Protein AF-A0A2G8HVM7-F1 (afdb_monomer)

Nearest PDB structures (foldseek):
  3mun-assembly1_A  TM=5.085E-01  e=2.304E+00  Aeromonas caviae
  8oz0-assembly1_I  TM=5.554E-01  e=3.354E+00  Homo sapiens
  1bpo-assembly1_B  TM=3.949E-01  e=5.434E+00  Rattus norvegicus
  5ods-assembly1_A  TM=3.979E-01  e=6.382E+00  Mus musculus

Secondary structure (DSSP, 8-state):
---------------------EEEEEEETTEEEEEEEEE-SSSTTS-EEEEEEETTTTEEEEEEETTEEEEEEEEE-SSEEEEEEEEPBTTTTBS--S-EEEEEEE------

Foldseek 3Di:
DDDDDDDDDPPPDDPPPPWPWDWDFDDDVQWTKIWTKTQDDPPSQFKIKIWIAGPLVRDIDIDIDRQFRDKADWDDDQFWTKIKTAGQDPVVRHSPPPDIDIDIDTHNRHND

Solvent-accessible surface area (backbone atoms only — not comparable to full-atom values): 6772 Å² total; per-residue (Å²): 140,80,85,81,80,81,83,81,80,83,80,89,78,75,86,74,75,85,58,67,72,50,74,48,76,54,78,48,97,61,36,56,38,44,36,40,39,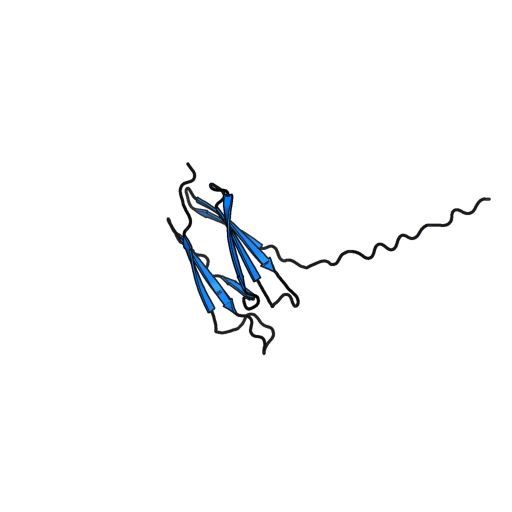40,60,50,78,80,58,86,46,37,8,28,34,39,39,39,32,35,64,74,76,66,49,72,47,78,50,73,42,72,52,23,36,46,77,45,76,77,44,82,58,84,48,35,41,32,32,34,36,30,25,40,26,84,92,77,63,36,73,71,36,92,51,66,46,80,45,77,43,82,40,90,46,79,58,125

Radius of gyration: 20.52 Å; Cα contacts (8 Å, |Δi|>4): 217; chains: 1; bounding box: 33×71×47 Å

Sequence (112 aa):
MRNIFLITLFIFSVNISAGEEMNIDISVTNKN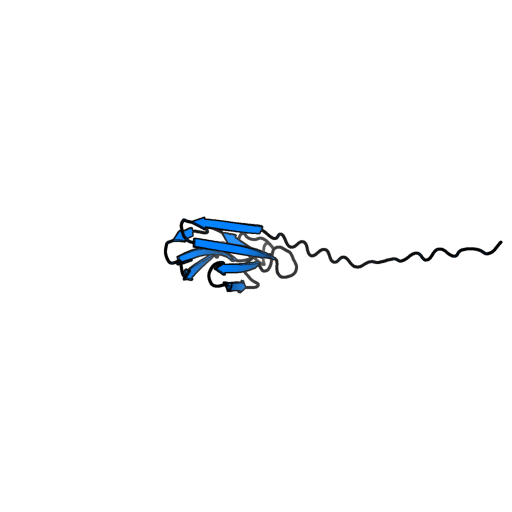LSIIKDYVGEPVSKGRRLTVTQNCSGKKTEIFNEKYCDFSNFKLTDKNLSFTAKYYNPDTGECTSPKTKDFNLKVDGDCK

Structure (mmCIF, N/CA/C/O backbone):
data_AF-A0A2G8HVM7-F1
#
_entry.id   AF-A0A2G8HVM7-F1
#
loop_
_atom_site.group_PDB
_atom_site.id
_atom_site.type_symbol
_atom_site.label_atom_id
_atom_site.label_alt_id
_atom_site.label_comp_id
_atom_site.label_asym_id
_atom_site.label_entity_id
_atom_site.label_seq_id
_atom_site.pdbx_PDB_ins_code
_atom_site.Cartn_x
_atom_site.Cartn_y
_atom_site.Cartn_z
_atom_site.occupancy
_atom_site.B_iso_or_equiv
_atom_site.auth_seq_id
_atom_site.auth_comp_id
_atom_site.auth_asym_id
_atom_site.auth_atom_id
_atom_site.pdbx_PDB_model_num
ATOM 1 N N . MET A 1 1 ? -3.647 60.839 -26.569 1.00 40.44 1 MET A N 1
ATOM 2 C CA . MET A 1 1 ? -3.478 59.400 -26.863 1.00 40.44 1 MET A CA 1
ATOM 3 C C . MET A 1 1 ? -2.305 58.893 -26.040 1.00 40.44 1 MET A C 1
ATOM 5 O O . MET A 1 1 ? -1.185 59.301 -26.307 1.00 40.44 1 MET A O 1
ATOM 9 N N . ARG A 1 2 ? -2.555 58.123 -24.974 1.00 38.91 2 ARG A N 1
ATOM 10 C CA . ARG A 1 2 ? -1.501 57.543 -24.127 1.00 38.91 2 ARG A CA 1
ATOM 11 C C . ARG A 1 2 ? -1.650 56.029 -24.204 1.00 38.91 2 ARG A C 1
ATOM 13 O O . ARG A 1 2 ? -2.648 55.493 -23.736 1.00 38.91 2 ARG A O 1
ATOM 20 N N . ASN A 1 3 ? -0.707 55.396 -24.895 1.00 41.47 3 ASN A N 1
ATOM 21 C CA . ASN A 1 3 ? -0.712 53.971 -25.200 1.00 41.47 3 ASN A CA 1
ATOM 22 C C . ASN A 1 3 ? -0.657 53.151 -23.909 1.00 41.47 3 ASN A C 1
ATOM 24 O O . ASN A 1 3 ? 0.263 53.303 -23.107 1.00 41.47 3 ASN A O 1
ATOM 28 N N . ILE A 1 4 ? -1.653 52.289 -2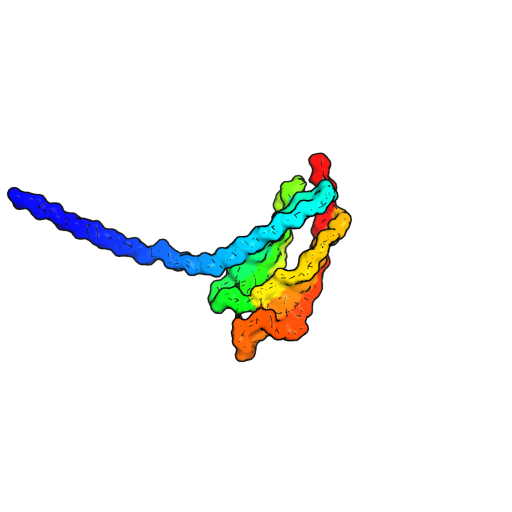3.723 1.00 49.47 4 ILE A N 1
ATOM 29 C CA . ILE A 1 4 ? -1.663 51.259 -22.688 1.00 49.47 4 ILE A CA 1
ATOM 30 C C . ILE A 1 4 ? -0.820 50.105 -23.233 1.00 49.47 4 ILE A C 1
ATOM 32 O O . ILE A 1 4 ? -1.231 49.419 -24.165 1.00 49.47 4 ILE A O 1
ATOM 36 N N . PHE A 1 5 ? 0.385 49.930 -22.691 1.00 48.44 5 PHE A N 1
ATOM 37 C CA . PHE A 1 5 ? 1.199 48.745 -22.940 1.00 48.44 5 PHE A CA 1
ATOM 38 C C . PHE A 1 5 ? 0.591 47.577 -22.155 1.00 48.44 5 PHE A C 1
ATOM 40 O O . PHE A 1 5 ? 0.548 47.598 -20.925 1.00 48.44 5 PHE A O 1
ATOM 47 N N . LEU A 1 6 ? 0.079 46.586 -22.884 1.00 41.94 6 LEU A N 1
ATOM 48 C CA . LEU A 1 6 ? -0.394 45.317 -22.343 1.00 41.94 6 LEU A CA 1
ATOM 49 C C . LEU A 1 6 ? 0.768 44.569 -21.675 1.00 41.94 6 LEU A C 1
ATOM 51 O O . LEU A 1 6 ? 1.729 44.180 -22.335 1.00 41.94 6 LEU A O 1
ATOM 55 N N . ILE A 1 7 ? 0.647 44.327 -20.372 1.00 45.88 7 ILE A N 1
ATOM 56 C CA . ILE A 1 7 ? 1.485 43.383 -19.63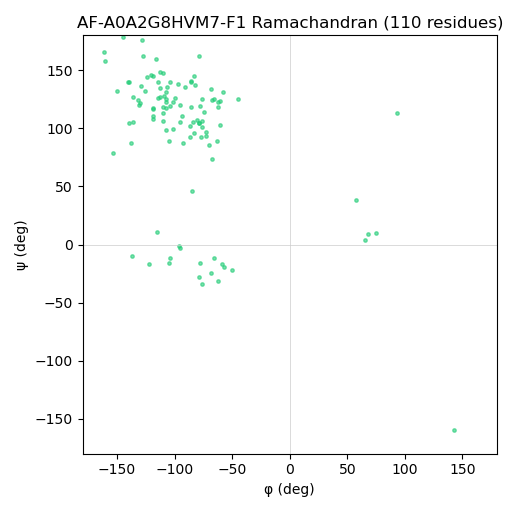3 1.00 45.88 7 ILE A CA 1
ATOM 57 C C . ILE A 1 7 ? 0.991 41.978 -19.987 1.00 45.88 7 ILE A C 1
ATOM 59 O O . ILE A 1 7 ? -0.077 41.561 -19.543 1.00 45.88 7 ILE A O 1
ATOM 63 N N . THR A 1 8 ? 1.746 41.250 -20.807 1.00 51.03 8 THR A N 1
ATOM 64 C CA . THR A 1 8 ? 1.534 39.812 -21.018 1.00 51.03 8 THR A CA 1
ATOM 65 C C . THR A 1 8 ? 2.296 39.059 -19.935 1.00 51.03 8 THR A C 1
ATOM 67 O O . THR A 1 8 ? 3.517 38.934 -19.968 1.00 51.03 8 THR A O 1
ATOM 70 N N . LEU A 1 9 ? 1.556 38.600 -18.932 1.00 39.53 9 LEU A N 1
ATOM 71 C CA . LEU A 1 9 ? 2.061 37.783 -17.840 1.00 39.53 9 LEU A CA 1
ATOM 72 C C . LEU A 1 9 ? 2.101 36.318 -18.315 1.00 39.53 9 LEU A C 1
ATOM 74 O O . LEU A 1 9 ? 1.087 35.626 -18.287 1.00 39.53 9 LEU A O 1
ATOM 78 N N . PHE A 1 10 ? 3.254 35.843 -18.792 1.00 45.06 10 PHE A N 1
ATOM 79 C CA . PHE A 1 10 ? 3.476 34.409 -19.008 1.00 45.06 10 PHE A CA 1
ATOM 80 C C . PHE A 1 10 ? 3.746 33.744 -17.654 1.00 45.06 10 PHE A C 1
ATOM 82 O O . PHE A 1 10 ? 4.880 33.699 -17.182 1.00 45.06 10 PHE A O 1
ATOM 89 N N . ILE A 1 11 ? 2.691 33.237 -17.013 1.00 45.31 11 ILE A N 1
ATOM 90 C CA . ILE A 1 11 ? 2.818 32.324 -15.875 1.00 45.31 11 ILE A CA 1
ATOM 91 C C . ILE A 1 11 ? 2.926 30.904 -16.445 1.00 45.31 11 ILE A C 1
ATOM 93 O O . ILE A 1 11 ? 1.918 30.249 -16.693 1.00 45.31 11 ILE A O 1
ATOM 97 N N . PHE A 1 12 ? 4.149 30.425 -16.677 1.00 44.94 12 PHE A N 1
ATOM 98 C CA . PHE A 1 12 ? 4.412 28.991 -16.826 1.00 44.94 12 PHE A CA 1
ATOM 99 C C . PHE A 1 12 ? 4.798 28.424 -15.464 1.00 44.94 12 PHE A C 1
ATOM 101 O O . PHE A 1 12 ? 5.971 28.340 -15.110 1.00 44.94 12 PHE A O 1
ATOM 108 N N . SER A 1 13 ? 3.794 28.031 -14.691 1.00 45.38 13 SER A N 1
ATOM 109 C CA . SER A 1 13 ? 4.011 27.197 -13.512 1.00 45.38 13 SER A CA 1
ATOM 110 C C . SER A 1 13 ? 2.766 26.380 -13.218 1.00 45.38 13 SER A C 1
ATOM 112 O O . SER A 1 13 ? 1.992 26.671 -12.317 1.00 45.38 13 SER A O 1
ATOM 114 N N . VAL A 1 14 ? 2.611 25.303 -13.980 1.00 42.75 14 VAL A N 1
ATOM 115 C CA . VAL A 1 14 ? 1.907 24.113 -13.511 1.00 42.75 14 VAL A CA 1
ATOM 116 C C . VAL A 1 14 ? 2.712 22.906 -13.972 1.00 42.75 14 VAL A C 1
ATOM 118 O O . VAL A 1 14 ? 2.489 22.351 -15.043 1.00 42.75 14 VAL A O 1
ATOM 121 N N . ASN A 1 15 ? 3.681 22.508 -13.144 1.00 35.81 15 ASN A N 1
ATOM 122 C CA . ASN A 1 15 ? 4.071 21.105 -13.085 1.00 35.81 15 ASN A CA 1
ATOM 123 C C . ASN A 1 15 ? 2.832 20.360 -12.586 1.00 35.81 15 ASN A C 1
ATOM 125 O O . ASN A 1 15 ? 2.598 20.253 -11.383 1.00 35.81 15 ASN A O 1
ATOM 129 N N . ILE A 1 16 ? 1.985 19.940 -13.523 1.00 40.91 16 ILE A N 1
ATOM 130 C CA . ILE A 1 16 ? 0.896 19.012 -13.257 1.00 40.91 16 ILE A CA 1
ATOM 131 C C . ILE A 1 16 ? 1.584 17.678 -12.982 1.00 40.91 16 ILE A C 1
ATOM 133 O O . ILE A 1 16 ? 1.800 16.873 -13.883 1.00 40.91 16 ILE A O 1
ATOM 137 N N . SER A 1 17 ? 1.989 17.466 -11.730 1.00 42.84 17 SER A N 1
ATOM 138 C CA . SER A 1 17 ? 2.207 16.120 -11.223 1.00 42.84 17 SER A CA 1
ATOM 139 C C . SER A 1 17 ? 0.861 15.422 -11.347 1.00 42.84 17 SER A C 1
ATOM 141 O O . SER A 1 17 ? -0.050 15.690 -10.563 1.00 42.84 17 SER A O 1
ATOM 143 N N . ALA A 1 18 ? 0.723 14.575 -12.365 1.00 41.09 18 ALA A N 1
ATOM 144 C CA . ALA A 1 18 ? -0.391 13.656 -12.518 1.00 41.09 18 ALA A CA 1
ATOM 145 C C . ALA A 1 18 ? -0.307 12.604 -11.398 1.00 41.09 18 ALA A C 1
ATOM 147 O O . ALA A 1 18 ? 0.119 11.469 -11.598 1.00 41.09 18 ALA A O 1
ATOM 148 N N . GLY A 1 19 ? -0.639 13.026 -10.180 1.00 45.94 19 GLY A N 1
ATOM 149 C CA . GLY A 1 19 ? -0.913 12.143 -9.065 1.00 45.94 19 GLY A CA 1
ATOM 150 C C . GLY A 1 19 ? -2.321 11.614 -9.253 1.00 45.94 19 GLY A C 1
ATOM 151 O O . GLY A 1 19 ? -3.291 12.341 -9.064 1.00 45.94 19 GLY A O 1
ATOM 152 N N . GLU A 1 20 ? -2.439 10.364 -9.682 1.00 46.53 20 GLU A N 1
ATOM 153 C CA . GLU A 1 20 ? -3.709 9.657 -9.601 1.00 46.53 20 GLU A CA 1
ATOM 154 C C . GLU A 1 20 ? -3.940 9.310 -8.126 1.00 46.53 20 GLU A C 1
ATOM 156 O O . GLU A 1 20 ? -3.411 8.323 -7.616 1.00 46.53 20 GLU A O 1
ATOM 161 N N . GLU A 1 21 ? -4.663 10.180 -7.422 1.00 47.50 21 GLU A N 1
ATOM 162 C CA . GLU A 1 21 ? -5.133 9.914 -6.067 1.00 47.50 21 GLU A CA 1
ATOM 163 C C . GLU A 1 21 ? -6.319 8.952 -6.154 1.00 47.50 21 GLU A C 1
ATOM 165 O O . GLU A 1 21 ? -7.443 9.335 -6.479 1.00 47.50 21 GLU A O 1
ATOM 170 N N . MET A 1 22 ? -6.070 7.672 -5.878 1.00 47.78 22 MET A N 1
ATOM 171 C CA . MET A 1 22 ? -7.149 6.706 -5.697 1.00 47.78 22 MET A CA 1
ATOM 172 C C . MET A 1 22 ? -7.450 6.589 -4.208 1.00 47.78 22 MET A C 1
ATOM 174 O O . MET A 1 22 ? -6.691 5.969 -3.456 1.00 47.78 22 MET A O 1
ATOM 178 N N . ASN A 1 23 ? -8.567 7.185 -3.796 1.00 50.94 23 ASN A N 1
ATOM 179 C CA . ASN A 1 23 ? -9.103 7.021 -2.453 1.00 50.94 23 ASN A CA 1
ATOM 180 C C . ASN A 1 23 ? -9.970 5.757 -2.409 1.00 50.94 23 ASN A C 1
ATOM 182 O O . ASN A 1 23 ? -10.953 5.637 -3.142 1.00 50.94 23 ASN A O 1
ATOM 186 N N . ILE A 1 24 ? -9.572 4.793 -1.583 1.00 56.41 24 ILE A N 1
ATOM 187 C CA . ILE A 1 24 ? -10.368 3.604 -1.299 1.00 56.41 24 ILE A CA 1
ATOM 188 C C . ILE A 1 24 ? -10.909 3.760 0.121 1.00 56.41 24 ILE A C 1
ATOM 190 O O . ILE A 1 24 ? -10.222 3.457 1.100 1.00 56.41 24 ILE A O 1
ATOM 194 N N . ASP A 1 25 ? -12.159 4.201 0.223 1.00 51.34 25 ASP A N 1
ATOM 195 C CA . ASP A 1 25 ? -12.900 4.190 1.479 1.00 51.34 25 ASP A CA 1
ATOM 196 C C . ASP A 1 25 ? -13.413 2.769 1.741 1.00 51.34 25 ASP A C 1
ATOM 198 O O . ASP A 1 25 ? -14.355 2.289 1.107 1.00 51.34 25 ASP A O 1
ATOM 202 N N . ILE A 1 26 ? -12.766 2.062 2.670 1.00 55.88 26 ILE A N 1
ATOM 203 C CA . ILE A 1 26 ? -13.20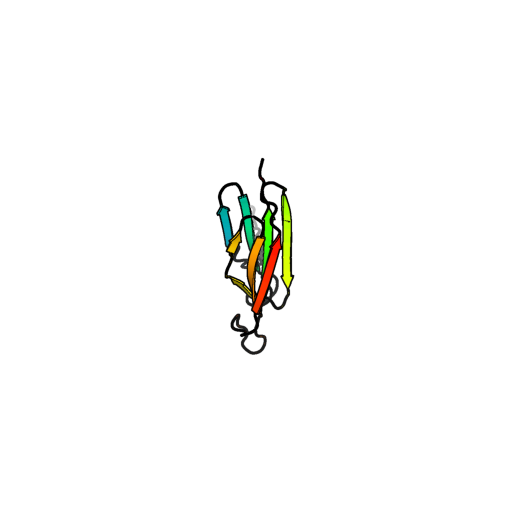8 0.737 3.115 1.00 55.88 26 ILE A CA 1
ATOM 204 C C . ILE A 1 26 ? -13.926 0.915 4.450 1.00 55.88 26 ILE A C 1
ATOM 206 O O . ILE A 1 26 ? -13.289 1.012 5.501 1.00 55.88 26 ILE A O 1
ATOM 210 N N . SER A 1 27 ? -15.258 0.941 4.407 1.00 47.62 27 SER A N 1
ATOM 211 C CA . SER A 1 27 ? -16.094 0.911 5.607 1.00 47.62 27 SER A CA 1
ATOM 212 C C . SER A 1 27 ? -16.524 -0.526 5.896 1.00 47.62 27 SER A C 1
ATOM 214 O O . SER A 1 27 ? -17.158 -1.185 5.074 1.00 47.62 27 SER A O 1
ATOM 216 N N . VAL A 1 28 ? -16.148 -1.021 7.070 1.00 54.31 28 VAL A N 1
ATOM 217 C CA . VAL A 1 28 ? -16.669 -2.262 7.659 1.00 54.31 28 VAL A CA 1
ATOM 218 C C . VAL A 1 28 ? -17.288 -1.860 8.991 1.00 54.31 28 VAL A C 1
ATOM 220 O O . VAL A 1 28 ? -16.804 -0.926 9.623 1.00 54.31 28 VAL A O 1
ATOM 223 N N . THR A 1 29 ? -18.368 -2.514 9.416 1.00 49.84 29 THR A N 1
ATOM 224 C CA . THR A 1 29 ? -19.105 -2.165 10.641 1.00 49.84 29 THR A CA 1
ATOM 225 C C . THR A 1 29 ? -18.152 -1.893 11.817 1.00 49.84 29 THR A C 1
ATOM 227 O O . THR A 1 29 ? -17.300 -2.722 12.129 1.00 49.84 29 THR A O 1
ATOM 230 N N . ASN A 1 30 ? -18.291 -0.715 12.439 1.00 54.53 30 ASN A N 1
ATOM 231 C CA . ASN A 1 30 ? -17.459 -0.168 13.528 1.00 54.53 30 ASN A CA 1
ATOM 232 C C . ASN A 1 30 ? -16.008 0.217 13.178 1.00 54.53 30 ASN A C 1
ATOM 234 O O . ASN A 1 30 ? -15.248 0.577 14.071 1.00 54.53 30 ASN A O 1
ATOM 238 N N . LYS A 1 31 ? -15.619 0.223 11.898 1.00 62.41 31 LYS A N 1
ATOM 239 C CA . LYS A 1 31 ? -14.271 0.588 11.443 1.00 62.41 31 LYS A CA 1
ATOM 240 C C . LYS A 1 31 ? -14.310 1.598 10.308 1.00 62.41 31 LYS A C 1
ATOM 242 O O . LYS A 1 31 ? -14.784 1.303 9.214 1.00 62.41 31 LYS A O 1
ATOM 247 N N . ASN A 1 32 ? -13.707 2.758 10.546 1.00 69.00 32 ASN A N 1
ATOM 248 C CA . ASN A 1 32 ? -13.501 3.775 9.522 1.00 69.00 32 ASN A CA 1
ATOM 249 C C . ASN A 1 32 ? -12.007 3.865 9.181 1.00 69.00 32 ASN A C 1
ATOM 251 O O . ASN A 1 32 ? -11.214 4.379 9.975 1.00 69.00 32 ASN A O 1
ATOM 255 N N . LEU A 1 33 ? -11.626 3.347 8.011 1.00 73.38 33 LEU A N 1
ATOM 256 C CA . LEU A 1 33 ? -10.285 3.493 7.441 1.00 73.38 33 LEU A CA 1
ATOM 257 C C . LEU A 1 33 ? -10.355 4.328 6.163 1.00 73.38 33 LEU A C 1
ATOM 259 O O . LEU A 1 33 ? -11.242 4.115 5.341 1.00 73.38 33 LEU A O 1
ATOM 263 N N . SER A 1 34 ? -9.378 5.210 5.974 1.00 77.00 34 SER A N 1
ATOM 264 C CA . SER A 1 34 ? -9.099 5.843 4.684 1.00 77.00 34 SER A CA 1
ATOM 265 C C . SER A 1 34 ? -7.787 5.291 4.138 1.00 7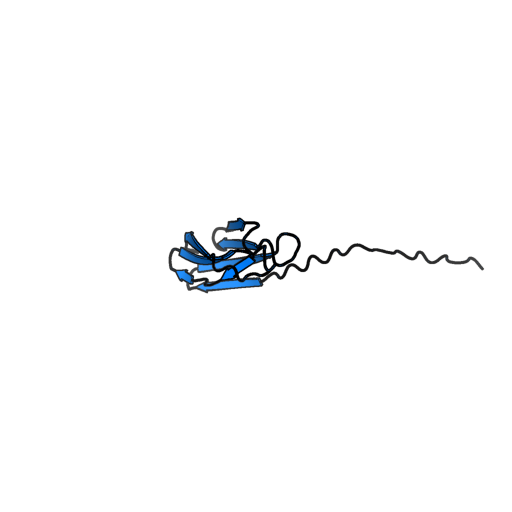7.00 34 SER A C 1
ATOM 267 O O . SER A 1 34 ? -6.775 5.259 4.846 1.00 77.00 34 SER A O 1
ATOM 269 N N . ILE A 1 35 ? -7.810 4.809 2.897 1.00 77.25 35 ILE A N 1
ATOM 270 C CA . ILE A 1 35 ? -6.636 4.271 2.214 1.00 77.25 35 ILE A CA 1
ATOM 271 C C . ILE A 1 35 ? -6.382 5.120 0.978 1.00 77.25 35 ILE A C 1
ATOM 273 O O . ILE A 1 35 ? -7.185 5.132 0.048 1.00 77.25 35 ILE A O 1
ATOM 277 N N . ILE A 1 36 ? -5.234 5.787 0.958 1.00 80.62 36 ILE A N 1
ATOM 278 C CA . ILE A 1 36 ? -4.818 6.655 -0.139 1.00 80.62 36 ILE A CA 1
ATOM 279 C C . ILE A 1 36 ? -3.612 6.016 -0.821 1.00 80.62 36 ILE A C 1
ATOM 281 O O . ILE A 1 36 ? -2.632 5.651 -0.162 1.00 80.62 36 ILE A O 1
ATOM 285 N N . LYS A 1 37 ? -3.695 5.851 -2.142 1.00 80.38 37 LYS A N 1
ATOM 286 C CA . LYS A 1 37 ? -2.561 5.465 -2.984 1.00 80.38 37 LYS A CA 1
ATOM 287 C C . LYS A 1 37 ? -2.029 6.703 -3.688 1.00 80.38 37 LYS A C 1
ATOM 289 O O . LYS A 1 37 ? -2.757 7.306 -4.467 1.00 80.38 37 LYS A O 1
ATOM 294 N N . ASP A 1 38 ? -0.750 6.989 -3.482 1.00 79.31 38 ASP A N 1
ATOM 295 C CA . ASP A 1 38 ? -0.062 8.086 -4.150 1.00 79.31 38 ASP A CA 1
ATOM 296 C C . ASP A 1 38 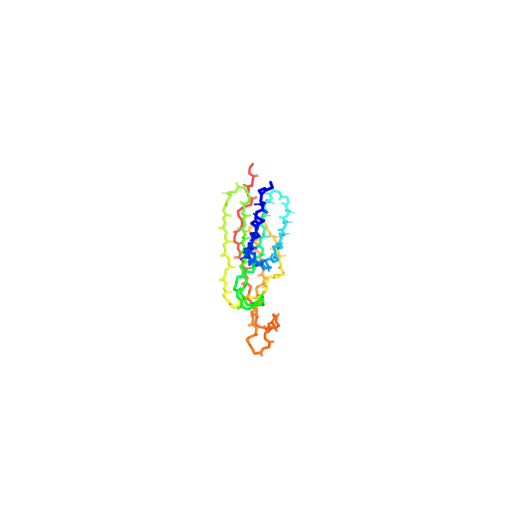? 1.004 7.569 -5.107 1.00 79.31 38 ASP A C 1
ATOM 298 O O . ASP A 1 38 ? 1.686 6.560 -4.871 1.00 79.31 38 ASP A O 1
ATOM 302 N N . TYR A 1 39 ? 1.197 8.341 -6.166 1.00 73.94 39 TYR A N 1
ATOM 303 C CA . TYR A 1 39 ? 2.383 8.277 -6.992 1.00 73.94 39 TYR A CA 1
ATOM 304 C C . TYR A 1 39 ? 3.543 9.080 -6.379 1.00 73.94 39 TYR A C 1
ATOM 306 O O . TYR A 1 39 ? 3.332 10.201 -5.923 1.00 73.94 39 TYR A O 1
ATOM 314 N N . VAL A 1 40 ? 4.766 8.535 -6.391 1.00 72.62 40 VAL A N 1
ATOM 315 C CA . VAL A 1 40 ? 5.962 9.248 -5.914 1.00 72.62 40 VAL A CA 1
ATOM 316 C C . VAL A 1 40 ? 7.160 8.970 -6.835 1.00 72.62 40 VAL A C 1
ATOM 318 O O . VAL A 1 40 ? 7.766 7.905 -6.733 1.00 72.62 40 VAL A O 1
ATOM 321 N N . GLY A 1 41 ? 7.544 9.938 -7.679 1.00 65.44 41 GLY A N 1
ATOM 322 C CA . GLY A 1 41 ? 8.777 9.898 -8.489 1.00 65.44 41 GLY A CA 1
ATOM 323 C C . GLY A 1 41 ? 8.626 10.488 -9.898 1.00 65.44 41 GLY A C 1
ATOM 324 O O . GLY A 1 41 ? 7.672 11.209 -10.150 1.00 65.44 41 GLY A O 1
ATOM 325 N N . GLU A 1 42 ? 9.537 10.126 -10.813 1.00 61.72 42 GLU A N 1
ATOM 326 C CA . GLU A 1 42 ? 9.335 10.036 -12.279 1.00 61.72 42 GLU A CA 1
ATOM 327 C C . GLU A 1 42 ? 10.090 8.782 -12.783 1.00 61.72 42 GLU A C 1
ATOM 329 O O . GL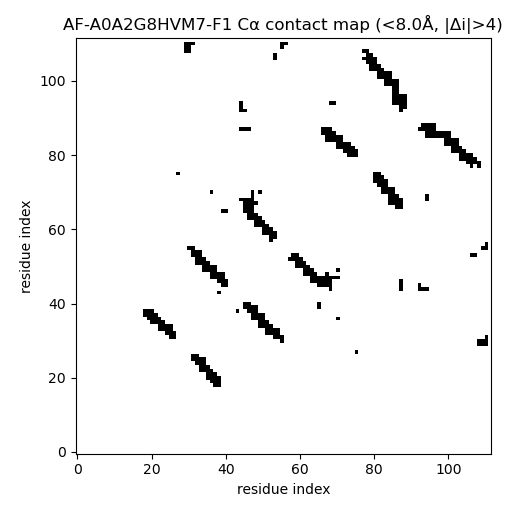U A 1 42 ? 11.192 8.518 -12.280 1.00 61.72 42 GLU A O 1
ATOM 334 N N . PRO A 1 43 ? 9.569 7.968 -13.733 1.00 66.88 43 PRO A N 1
ATOM 335 C CA . PRO A 1 43 ? 8.254 8.009 -14.401 1.00 66.88 43 PRO A CA 1
ATOM 336 C C . PRO A 1 43 ? 7.116 7.430 -13.541 1.00 66.88 43 PRO A C 1
ATOM 338 O O . PRO A 1 43 ? 7.394 6.669 -12.613 1.00 66.88 43 PRO A O 1
ATOM 341 N N . VAL A 1 44 ? 5.842 7.737 -13.866 1.00 64.56 44 VAL A N 1
ATOM 342 C CA . VAL A 1 44 ? 4.619 7.393 -13.076 1.00 64.56 44 VAL A CA 1
ATOM 343 C C . VAL A 1 44 ? 4.514 5.915 -12.651 1.00 64.56 44 VAL A C 1
ATOM 345 O O . VAL A 1 44 ? 3.860 5.555 -11.672 1.00 64.56 44 VAL A O 1
ATOM 348 N N . SER A 1 45 ? 5.216 5.032 -13.352 1.00 65.44 45 SER A N 1
ATOM 349 C CA . SER A 1 45 ? 5.299 3.604 -13.059 1.00 65.44 45 SER A CA 1
ATOM 350 C C . SER A 1 45 ? 6.235 3.230 -11.897 1.00 65.44 45 SER A C 1
ATOM 352 O O . SER A 1 45 ? 6.134 2.115 -11.381 1.00 65.44 45 SER A O 1
ATOM 354 N N . LYS A 1 46 ? 7.125 4.128 -11.459 1.00 69.38 46 LYS A N 1
ATOM 355 C CA . LYS A 1 46 ? 8.163 3.874 -10.454 1.00 69.38 46 LYS A CA 1
ATOM 356 C C . LYS A 1 46 ? 7.855 4.607 -9.150 1.00 69.38 46 LYS A C 1
ATOM 358 O O . LYS A 1 46 ? 7.935 5.827 -9.100 1.00 69.38 46 LYS A O 1
ATOM 363 N N . GLY A 1 47 ? 7.570 3.848 -8.095 1.00 75.75 47 GLY A N 1
ATOM 364 C CA . GLY A 1 47 ? 7.349 4.377 -6.753 1.00 75.75 47 GLY A CA 1
ATOM 365 C C . GLY A 1 47 ? 5.876 4.659 -6.464 1.00 75.75 47 GLY A C 1
ATOM 366 O O . GLY A 1 47 ? 5.259 5.571 -7.013 1.00 75.75 47 GLY A O 1
ATOM 367 N N . ARG A 1 48 ? 5.313 3.881 -5.538 1.00 82.81 48 ARG A N 1
ATOM 368 C CA . ARG A 1 48 ? 3.999 4.126 -4.944 1.00 82.81 48 ARG A CA 1
ATOM 369 C C . ARG A 1 48 ? 4.115 4.214 -3.438 1.00 82.81 48 ARG A C 1
ATOM 371 O O . ARG A 1 48 ? 4.865 3.460 -2.809 1.00 82.81 48 ARG A O 1
ATOM 378 N N . ARG A 1 49 ? 3.308 5.097 -2.865 1.00 86.25 49 ARG A N 1
ATOM 379 C CA . ARG A 1 49 ? 3.078 5.181 -1.427 1.00 86.25 49 ARG A CA 1
ATOM 380 C C . ARG A 1 49 ? 1.641 4.779 -1.136 1.00 86.25 49 ARG A C 1
ATOM 382 O O . ARG A 1 49 ? 0.721 5.211 -1.821 1.00 86.25 49 ARG A O 1
ATOM 389 N N . LEU A 1 50 ? 1.466 3.940 -0.127 1.00 86.81 50 LEU A N 1
ATOM 390 C CA . LEU A 1 50 ? 0.170 3.649 0.460 1.00 86.81 50 LEU A CA 1
ATOM 391 C C . LEU A 1 50 ? 0.103 4.325 1.822 1.00 86.81 50 LEU A C 1
ATOM 393 O O . LEU A 1 50 ? 0.921 4.026 2.692 1.00 86.81 50 LEU A O 1
ATOM 397 N N . THR A 1 51 ? -0.890 5.176 2.019 1.00 87.31 51 THR A N 1
ATOM 398 C CA . THR A 1 51 ? -1.178 5.799 3.307 1.00 87.31 51 THR A CA 1
ATOM 399 C C . THR A 1 51 ? -2.474 5.218 3.842 1.00 87.31 51 THR A C 1
ATOM 401 O O . THR A 1 51 ? -3.528 5.354 3.229 1.00 87.31 51 THR A O 1
ATOM 404 N N . VAL A 1 52 ? -2.401 4.564 4.998 1.00 85.12 52 VAL A N 1
ATOM 405 C CA . VAL A 1 52 ? -3.564 4.033 5.711 1.00 85.12 52 VAL A CA 1
ATOM 406 C C . VAL A 1 52 ? -3.809 4.906 6.930 1.00 85.12 52 VAL A C 1
ATOM 408 O O . VAL A 1 52 ? -2.970 4.974 7.828 1.00 85.12 52 VAL A O 1
ATOM 411 N N . THR A 1 53 ? -4.963 5.561 6.970 1.00 84.06 53 THR A N 1
ATOM 412 C CA . THR A 1 53 ? -5.404 6.377 8.101 1.00 84.06 53 THR A CA 1
ATOM 413 C C . THR A 1 53 ? -6.530 5.661 8.830 1.00 84.06 53 THR A C 1
ATOM 415 O O . THR A 1 53 ? -7.543 5.300 8.237 1.00 84.06 53 THR A O 1
ATOM 418 N N . GLN A 1 54 ? -6.357 5.456 10.132 1.00 80.19 54 GLN A N 1
ATOM 419 C CA . GLN A 1 54 ? -7.427 5.015 11.017 1.00 80.19 54 GLN A CA 1
ATOM 420 C C . GLN A 1 54 ? -8.215 6.250 11.452 1.00 80.19 54 GLN A C 1
ATOM 422 O O . GLN A 1 54 ? -7.728 7.029 12.269 1.00 80.19 54 GLN A O 1
ATOM 427 N N . ASN A 1 55 ? -9.416 6.452 10.912 1.00 74.81 55 ASN A N 1
ATOM 428 C CA . ASN A 1 55 ? -10.149 7.713 11.081 1.00 74.81 55 ASN A CA 1
ATOM 429 C C . ASN A 1 55 ? -10.487 7.997 12.553 1.00 74.81 55 ASN A C 1
ATOM 431 O O . ASN A 1 55 ? -10.500 9.147 12.972 1.00 74.81 55 ASN A O 1
ATOM 435 N N . CYS A 1 56 ? -10.698 6.953 13.354 1.00 72.69 56 CYS A N 1
ATOM 436 C CA . CYS A 1 56 ? -11.124 7.087 14.748 1.00 72.69 56 CYS A CA 1
ATOM 437 C C . CYS A 1 56 ? -9.986 7.446 15.710 1.00 72.69 56 CYS A C 1
ATOM 439 O O . CYS A 1 56 ? -10.218 8.100 16.719 1.00 72.69 56 CYS A O 1
ATOM 441 N N . SER A 1 57 ? -8.749 7.053 15.393 1.00 74.25 57 SER A N 1
ATOM 442 C CA . SER A 1 57 ? -7.559 7.405 16.181 1.00 74.25 57 SER A CA 1
ATOM 443 C C . SER A 1 57 ? -6.718 8.508 15.531 1.00 74.25 57 SER A C 1
ATOM 445 O O . SER A 1 57 ? -5.780 9.008 16.145 1.00 74.25 57 SER A O 1
ATOM 447 N N . GLY A 1 58 ? -6.991 8.847 14.267 1.00 77.19 58 GLY A N 1
ATOM 448 C CA . GLY A 1 58 ? -6.129 9.682 13.431 1.00 77.19 58 GLY A CA 1
ATOM 449 C C . GLY A 1 58 ? -4.774 9.039 13.105 1.00 77.19 58 GLY A C 1
ATOM 450 O O . GLY A 1 58 ? -3.926 9.677 12.480 1.00 77.19 58 GLY A O 1
ATOM 451 N N . LYS A 1 59 ? -4.538 7.786 13.521 1.00 83.12 59 LYS A N 1
ATOM 452 C CA . LYS A 1 59 ? -3.257 7.101 13.344 1.00 83.12 59 LYS A CA 1
ATOM 453 C C . LYS A 1 59 ? -3.010 6.838 11.866 1.00 83.12 59 LYS A C 1
ATOM 455 O O . LYS A 1 59 ? -3.811 6.178 11.204 1.00 83.12 59 LYS A O 1
ATOM 460 N N . LYS A 1 60 ? -1.867 7.310 11.375 1.00 86.50 60 LYS A N 1
ATOM 461 C CA . LYS A 1 60 ? -1.415 7.109 9.998 1.00 86.50 60 LYS A CA 1
ATOM 462 C C . LYS A 1 60 ? -0.329 6.048 9.942 1.00 86.50 60 LYS A C 1
ATOM 464 O O . LYS A 1 60 ? 0.534 5.973 10.813 1.00 86.50 60 LYS A O 1
ATOM 469 N N . THR A 1 61 ? -0.386 5.205 8.925 1.00 86.94 61 THR A N 1
ATOM 470 C CA . THR A 1 61 ? 0.662 4.244 8.589 1.00 86.94 61 THR A CA 1
ATOM 471 C C . THR A 1 61 ? 0.983 4.387 7.115 1.00 86.94 61 THR A C 1
ATOM 473 O O . THR A 1 61 ? 0.103 4.224 6.273 1.00 86.94 61 THR A O 1
ATOM 476 N N . GLU A 1 62 ? 2.241 4.685 6.814 1.00 88.44 62 GLU A N 1
ATOM 477 C CA . GLU A 1 62 ? 2.722 4.849 5.448 1.00 88.44 62 GLU A CA 1
ATOM 478 C C . GLU A 1 62 ? 3.588 3.659 5.049 1.00 88.44 62 GLU A C 1
ATOM 480 O O . GLU A 1 62 ? 4.494 3.248 5.777 1.00 88.44 62 GLU A O 1
ATOM 485 N N . ILE A 1 63 ? 3.308 3.102 3.874 1.00 85.19 63 ILE A N 1
ATOM 486 C CA . ILE A 1 63 ? 4.127 2.075 3.242 1.00 85.19 63 ILE A CA 1
ATOM 487 C C . ILE A 1 63 ? 4.614 2.621 1.913 1.00 85.19 63 ILE A C 1
ATOM 489 O O . ILE A 1 63 ? 3.854 2.792 0.962 1.00 85.19 63 ILE A O 1
ATOM 493 N N . PHE A 1 64 ? 5.917 2.877 1.865 1.00 81.69 64 PHE A N 1
ATOM 494 C CA . PHE A 1 64 ? 6.605 3.402 0.700 1.00 81.69 64 PHE A CA 1
ATOM 495 C C . PHE A 1 64 ? 7.835 2.554 0.375 1.00 81.69 64 PHE A C 1
ATOM 497 O O . PHE A 1 64 ? 8.602 2.156 1.254 1.00 81.69 64 PHE A O 1
ATOM 504 N N . ASN A 1 65 ? 8.020 2.273 -0.911 1.00 78.31 65 ASN A N 1
ATOM 505 C CA . ASN A 1 65 ? 9.270 1.776 -1.467 1.00 78.31 65 ASN A CA 1
ATOM 506 C C . ASN A 1 65 ? 9.355 2.269 -2.909 1.00 78.31 65 ASN A C 1
ATOM 508 O O . ASN A 1 65 ? 8.411 2.085 -3.675 1.00 78.31 65 ASN A O 1
ATOM 512 N N . GLU A 1 66 ? 10.500 2.822 -3.299 1.00 75.31 66 GLU A N 1
ATOM 513 C CA . GLU A 1 66 ? 10.742 3.295 -4.671 1.00 75.31 66 GLU A CA 1
ATOM 514 C C . GLU A 1 66 ? 10.600 2.188 -5.726 1.00 75.31 66 GLU A C 1
ATOM 516 O O . GLU A 1 66 ? 10.468 2.462 -6.917 1.00 75.31 66 GLU A O 1
ATOM 521 N N . LYS A 1 67 ? 10.629 0.922 -5.296 1.00 79.00 67 LYS A N 1
ATOM 522 C CA . LYS A 1 67 ? 10.431 -0.244 -6.150 1.00 79.00 67 LYS A CA 1
ATOM 523 C C . LYS A 1 67 ? 8.993 -0.753 -6.162 1.00 79.00 67 LYS A C 1
ATOM 525 O O . LYS A 1 67 ? 8.766 -1.720 -6.872 1.00 79.00 67 LYS A O 1
ATOM 530 N N . TYR A 1 68 ? 8.041 -0.200 -5.407 1.00 85.62 68 TYR A N 1
ATOM 531 C CA . TYR A 1 68 ? 6.627 -0.571 -5.562 1.00 85.62 68 TYR A CA 1
ATOM 532 C C . TYR A 1 68 ? 5.979 0.261 -6.661 1.00 85.62 68 TYR A C 1
ATOM 534 O O . TYR A 1 68 ? 6.248 1.451 -6.777 1.00 85.62 68 TYR A O 1
ATOM 542 N N . CYS A 1 69 ? 5.120 -0.368 -7.453 1.00 82.81 69 CYS A N 1
ATOM 543 C CA . CYS A 1 69 ? 4.426 0.272 -8.571 1.00 82.81 69 CYS A CA 1
ATOM 544 C C . CYS A 1 69 ? 2.898 0.196 -8.458 1.00 82.81 69 CYS A C 1
ATOM 546 O O . CYS A 1 69 ? 2.210 0.972 -9.122 1.00 82.81 69 CYS A O 1
ATOM 548 N N . ASP A 1 70 ? 2.371 -0.687 -7.599 1.00 85.31 70 ASP A N 1
ATOM 549 C CA . ASP A 1 70 ? 0.940 -0.825 -7.310 1.00 85.31 70 ASP A CA 1
ATOM 550 C C . ASP A 1 70 ? 0.703 -1.565 -5.976 1.00 85.31 70 ASP A C 1
ATOM 552 O O . ASP A 1 70 ? 1.550 -2.333 -5.506 1.00 85.31 70 ASP A O 1
ATOM 556 N N . PHE A 1 71 ? -0.478 -1.356 -5.393 1.00 86.25 71 PHE A N 1
ATOM 557 C CA . PHE A 1 71 ? -0.998 -2.066 -4.227 1.00 86.25 71 PHE A CA 1
ATOM 558 C C . PHE A 1 71 ? -2.370 -2.655 -4.560 1.00 86.25 71 PHE A C 1
ATOM 560 O O . PHE A 1 71 ? -3.251 -1.962 -5.068 1.00 86.25 71 PHE A O 1
ATOM 567 N N . SER A 1 72 ? -2.582 -3.927 -4.241 1.00 85.81 72 SER A N 1
ATOM 568 C CA . SER A 1 72 ? -3.779 -4.684 -4.628 1.00 85.81 72 SER A CA 1
ATOM 569 C C . SER A 1 72 ? -4.191 -5.684 -3.542 1.00 85.81 72 SER A C 1
ATOM 571 O O . SER A 1 72 ? -3.525 -5.797 -2.515 1.00 85.81 72 SER A O 1
ATOM 573 N N . ASN A 1 73 ? -5.292 -6.412 -3.756 1.00 86.81 73 ASN A N 1
ATOM 574 C CA . ASN A 1 73 ? -5.783 -7.467 -2.855 1.00 86.81 73 ASN A CA 1
ATOM 575 C C . ASN A 1 73 ? -6.059 -7.005 -1.414 1.00 86.81 73 ASN A C 1
ATOM 577 O O . ASN A 1 73 ? -5.785 -7.741 -0.466 1.00 86.81 73 ASN A O 1
ATOM 581 N N . PHE A 1 74 ? -6.604 -5.799 -1.245 1.00 85.19 74 PHE A N 1
ATOM 582 C CA . PHE A 1 74 ? -6.981 -5.285 0.069 1.00 85.19 74 PHE A CA 1
ATOM 583 C C . PHE A 1 74 ? -8.039 -6.181 0.719 1.00 85.19 74 PHE A C 1
ATOM 585 O O . PHE A 1 74 ? -9.105 -6.415 0.151 1.00 85.19 74 PHE A O 1
ATOM 592 N N . LYS A 1 75 ? -7.742 -6.674 1.920 1.00 85.19 75 LYS A N 1
ATOM 593 C CA . LYS A 1 75 ? -8.649 -7.456 2.759 1.00 85.19 75 LYS A CA 1
ATOM 594 C C . LYS A 1 75 ? -8.631 -6.884 4.164 1.00 85.19 75 LYS A C 1
ATOM 596 O O . LYS A 1 75 ? -7.579 -6.787 4.793 1.00 85.19 75 LYS A O 1
ATOM 601 N N . LEU A 1 76 ? -9.804 -6.521 4.662 1.00 80.12 76 LEU A N 1
ATOM 602 C CA . LEU A 1 76 ? -9.969 -5.986 6.005 1.00 80.12 76 LEU A CA 1
ATOM 603 C C . LEU A 1 76 ? -10.618 -7.035 6.911 1.00 80.12 76 LEU A C 1
ATOM 605 O O . LEU A 1 76 ? -11.573 -7.702 6.528 1.00 80.12 76 LEU A O 1
ATOM 609 N N . THR A 1 77 ? -10.076 -7.171 8.115 1.00 79.69 77 THR A N 1
ATOM 610 C CA . THR A 1 77 ? -10.581 -8.028 9.193 1.00 79.69 77 THR A CA 1
ATOM 611 C C . THR A 1 77 ? -10.731 -7.220 10.483 1.00 79.69 77 THR A C 1
ATOM 613 O O . THR A 1 77 ? -10.300 -6.062 10.581 1.00 79.69 77 THR A O 1
ATOM 616 N N . ASP A 1 78 ? -11.259 -7.858 11.526 1.00 71.88 78 ASP A N 1
ATOM 617 C CA . ASP A 1 78 ? -11.493 -7.256 12.844 1.00 71.88 78 ASP A CA 1
ATOM 618 C C . ASP A 1 78 ? -10.248 -6.674 13.513 1.00 71.88 78 ASP A C 1
ATOM 620 O O . ASP A 1 78 ? -10.370 -5.820 14.387 1.00 71.88 78 ASP A O 1
ATOM 624 N N . LYS A 1 79 ? -9.038 -7.058 13.101 1.00 78.50 79 LYS A N 1
ATOM 625 C CA . LYS A 1 79 ? -7.795 -6.521 13.690 1.00 78.50 79 LYS A CA 1
ATOM 626 C C . LYS A 1 79 ? -6.718 -6.179 12.677 1.00 78.50 79 LYS A C 1
ATOM 628 O O . LYS A 1 79 ? -5.721 -5.574 13.052 1.00 78.50 79 LYS A O 1
ATOM 633 N N . ASN A 1 80 ? -6.891 -6.568 11.417 1.00 84.69 80 ASN A N 1
ATOM 634 C CA . ASN A 1 80 ? -5.833 -6.483 10.423 1.00 84.69 80 ASN A CA 1
ATOM 635 C C . ASN A 1 80 ? -6.354 -6.015 9.063 1.00 84.69 80 ASN A C 1
ATOM 637 O O . ASN A 1 80 ? -7.402 -6.474 8.610 1.00 84.69 80 ASN A O 1
ATOM 641 N N . LEU A 1 81 ? -5.576 -5.164 8.403 1.00 85.62 81 LEU A N 1
ATOM 642 C CA . LEU A 1 81 ? -5.663 -4.870 6.980 1.00 85.62 81 LEU A CA 1
ATOM 643 C C . LEU A 1 81 ? -4.509 -5.596 6.285 1.00 85.62 81 LEU A C 1
ATOM 645 O O . LEU A 1 81 ? -3.345 -5.312 6.568 1.00 85.62 81 LEU A O 1
ATOM 649 N N . SER A 1 82 ? -4.816 -6.510 5.371 1.00 89.31 82 SER A N 1
ATOM 650 C CA . SER A 1 82 ? -3.820 -7.140 4.509 1.00 89.31 82 SER A CA 1
ATOM 651 C C . SER A 1 82 ? -3.954 -6.684 3.064 1.00 89.31 82 SER A C 1
ATOM 653 O O . SER A 1 82 ? -5.042 -6.346 2.603 1.00 89.31 82 SER A O 1
ATOM 655 N N . PHE A 1 83 ? -2.828 -6.621 2.361 1.00 89.06 83 PHE A N 1
ATOM 656 C CA . PHE A 1 83 ? -2.756 -6.249 0.949 1.00 89.06 83 PHE A CA 1
ATOM 657 C C . PHE A 1 83 ? -1.425 -6.710 0.350 1.00 89.06 83 PHE A C 1
ATOM 659 O O . PHE A 1 83 ? -0.479 -7.025 1.071 1.00 89.06 83 PHE A O 1
ATOM 666 N N . THR A 1 84 ? -1.340 -6.704 -0.974 1.00 90.06 84 THR A N 1
ATOM 667 C CA . THR A 1 84 ? -0.158 -7.112 -1.736 1.00 90.06 84 THR A CA 1
ATOM 668 C C . THR A 1 84 ? 0.421 -5.909 -2.476 1.00 90.06 84 THR A C 1
ATOM 670 O O . THR A 1 84 ? -0.283 -5.258 -3.248 1.00 90.06 84 THR A O 1
ATOM 673 N N . ALA A 1 85 ? 1.709 -5.628 -2.290 1.00 89.44 85 ALA A N 1
ATOM 674 C CA . ALA A 1 85 ? 2.457 -4.678 -3.108 1.00 89.44 85 ALA A CA 1
ATOM 675 C C . ALA A 1 85 ? 3.121 -5.396 -4.288 1.00 89.44 85 ALA A C 1
ATOM 677 O O . ALA A 1 85 ? 3.741 -6.450 -4.114 1.00 89.44 85 ALA A O 1
ATOM 678 N N . LYS A 1 86 ? 3.024 -4.810 -5.480 1.00 88.56 86 LYS A N 1
ATOM 679 C CA . LYS A 1 86 ? 3.719 -5.278 -6.684 1.00 88.56 86 LYS A CA 1
ATOM 680 C C . LYS A 1 86 ? 4.996 -4.482 -6.887 1.00 88.56 86 LYS A C 1
ATOM 682 O O . LYS A 1 86 ? 5.005 -3.260 -6.708 1.00 88.56 86 LYS A O 1
ATOM 687 N N . TYR A 1 87 ? 6.069 -5.172 -7.263 1.00 87.25 87 TYR A N 1
ATOM 688 C CA . TYR A 1 87 ? 7.327 -4.514 -7.588 1.00 87.25 87 TYR A CA 1
ATOM 689 C C . TYR A 1 87 ? 7.335 -3.996 -9.030 1.00 87.25 87 TYR A C 1
ATOM 691 O O . TYR A 1 87 ? 6.801 -4.618 -9.946 1.00 87.25 87 TYR A O 1
ATOM 699 N N . TYR A 1 88 ? 7.990 -2.861 -9.225 1.00 84.12 88 TYR A N 1
ATOM 700 C CA . TYR A 1 88 ? 8.333 -2.299 -10.517 1.00 84.12 88 TYR A CA 1
ATOM 701 C C . TYR A 1 88 ? 9.380 -3.178 -11.202 1.00 84.12 88 TYR A C 1
ATOM 703 O O . TYR A 1 88 ? 10.373 -3.566 -10.575 1.00 84.12 88 TYR A O 1
ATOM 711 N N . ASN A 1 89 ? 9.174 -3.473 -12.485 1.00 83.25 89 ASN A N 1
ATOM 712 C CA . ASN A 1 89 ? 10.186 -4.111 -13.312 1.00 83.25 89 ASN A CA 1
ATOM 713 C C . ASN A 1 89 ? 11.006 -3.036 -14.055 1.00 83.25 89 ASN A C 1
ATOM 715 O O . ASN A 1 89 ? 10.468 -2.394 -14.958 1.00 83.25 89 ASN A O 1
ATOM 719 N N . PRO A 1 90 ? 12.293 -2.827 -13.711 1.00 77.81 90 PRO A N 1
ATOM 720 C CA . PRO A 1 90 ? 13.120 -1.830 -14.384 1.00 77.81 90 PRO A CA 1
ATOM 721 C C . PRO A 1 90 ? 13.445 -2.190 -15.833 1.00 77.81 90 PRO A C 1
ATOM 723 O O . PRO A 1 90 ? 13.692 -1.279 -16.616 1.00 77.81 90 PRO A O 1
ATOM 726 N N . ASP A 1 91 ? 13.413 -3.476 -16.190 1.00 82.38 91 ASP A N 1
ATOM 727 C CA . ASP A 1 91 ? 13.762 -3.941 -17.532 1.00 82.38 91 ASP A CA 1
ATOM 728 C C . ASP A 1 91 ? 12.640 -3.648 -18.537 1.00 82.38 91 ASP A C 1
ATOM 730 O O . ASP A 1 91 ? 12.908 -3.355 -19.699 1.00 82.38 91 ASP A O 1
ATOM 734 N N . THR A 1 92 ? 11.378 -3.705 -18.093 1.00 81.00 92 THR A N 1
ATOM 735 C CA . THR A 1 92 ? 10.203 -3.468 -18.953 1.00 81.00 92 THR A CA 1
ATOM 736 C C . THR A 1 92 ? 9.547 -2.111 -18.732 1.00 81.00 92 THR A C 1
ATOM 738 O O . THR A 1 92 ? 8.755 -1.677 -19.559 1.00 81.00 92 THR A O 1
ATOM 741 N N . GLY A 1 93 ? 9.845 -1.427 -17.627 1.00 74.94 93 GLY A N 1
ATOM 742 C CA . GLY A 1 93 ? 9.182 -0.173 -17.275 1.00 74.94 93 GLY A CA 1
ATOM 743 C C . GLY A 1 93 ? 7.756 -0.337 -16.741 1.00 74.94 93 GLY A C 1
ATOM 744 O O . GLY A 1 93 ?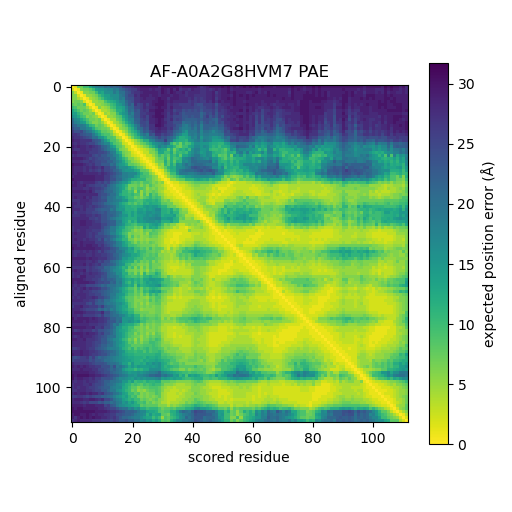 7.041 0.653 -16.568 1.00 74.94 93 GLY A O 1
ATOM 745 N N . GLU A 1 94 ? 7.338 -1.573 -16.463 1.00 76.06 94 GLU A N 1
ATOM 746 C CA . GLU A 1 94 ? 5.955 -1.924 -16.153 1.00 76.06 94 GLU A CA 1
ATOM 747 C C . GLU A 1 94 ? 5.771 -2.456 -14.728 1.00 76.06 94 GLU A C 1
ATOM 749 O O . GLU A 1 94 ? 6.682 -2.992 -14.088 1.00 76.06 94 GLU A O 1
ATOM 754 N N . CYS A 1 95 ? 4.525 -2.385 -14.249 1.00 74.88 95 CYS A N 1
ATOM 755 C CA . CYS A 1 95 ? 4.099 -2.986 -12.987 1.00 74.88 95 CYS A CA 1
ATOM 756 C C . CYS A 1 95 ? 3.718 -4.469 -13.135 1.00 74.88 95 CYS A C 1
ATOM 758 O O . CYS A 1 95 ? 2.674 -4.925 -12.667 1.00 74.88 95 CYS A O 1
ATOM 760 N N . THR A 1 96 ? 4.563 -5.219 -13.837 1.00 70.62 96 THR A N 1
ATOM 761 C CA . THR A 1 96 ? 4.345 -6.628 -14.195 1.00 70.62 96 THR A CA 1
ATOM 762 C C . THR A 1 96 ? 5.366 -7.557 -13.546 1.00 70.62 96 THR A C 1
ATOM 764 O O . THR A 1 96 ? 5.428 -8.737 -13.888 1.00 70.62 96 THR A O 1
ATOM 767 N N . SER A 1 97 ? 6.167 -7.064 -12.588 1.00 68.06 97 SER A N 1
ATOM 768 C CA . SER A 1 97 ? 7.136 -7.923 -11.910 1.00 68.06 97 SER A CA 1
ATOM 769 C C . SER A 1 97 ? 6.415 -9.105 -11.250 1.00 68.06 97 SER A C 1
ATOM 771 O O . SER A 1 97 ? 5.459 -8.889 -10.501 1.00 68.06 97 SER A O 1
ATOM 773 N N . PRO A 1 98 ? 6.890 -10.351 -11.444 1.00 70.94 98 PRO A N 1
ATOM 774 C CA . PRO A 1 98 ? 6.356 -11.507 -10.725 1.00 70.94 98 PRO A CA 1
ATOM 775 C C . PRO A 1 98 ? 6.641 -11.418 -9.220 1.00 70.94 98 PRO A C 1
ATOM 777 O O . PRO A 1 98 ? 6.109 -12.197 -8.433 1.00 70.94 98 PRO A O 1
ATOM 780 N N . LYS A 1 99 ? 7.498 -10.477 -8.803 1.00 84.56 99 LYS A N 1
ATOM 781 C CA . LYS A 1 99 ? 7.769 -10.210 -7.400 1.00 84.56 99 LYS A CA 1
ATOM 782 C C . LYS A 1 99 ? 6.611 -9.423 -6.805 1.00 84.56 99 LYS A C 1
ATOM 784 O O . LYS A 1 99 ? 6.283 -8.318 -7.241 1.00 84.56 99 LYS A O 1
ATOM 789 N N . THR A 1 100 ? 6.071 -9.970 -5.733 1.00 89.44 100 THR A N 1
ATOM 790 C CA . THR A 1 100 ? 5.097 -9.319 -4.869 1.00 89.44 100 THR A CA 1
ATOM 791 C C . THR A 1 100 ? 5.572 -9.376 -3.425 1.00 89.44 100 THR A C 1
ATOM 793 O O . THR A 1 100 ? 6.469 -10.145 -3.068 1.00 89.44 100 THR A O 1
ATOM 796 N N . LYS A 1 101 ? 4.993 -8.524 -2.585 1.00 89.69 101 LYS A N 1
ATOM 797 C CA . LYS A 1 101 ? 5.165 -8.587 -1.139 1.00 89.69 101 LYS A CA 1
ATOM 798 C C . LYS A 1 101 ? 3.826 -8.397 -0.459 1.00 89.69 101 LYS A C 1
ATOM 800 O O . LYS A 1 101 ? 3.159 -7.392 -0.689 1.00 89.69 101 LYS A O 1
ATOM 805 N N . ASP A 1 102 ? 3.485 -9.324 0.420 1.00 91.44 102 ASP A N 1
ATOM 806 C CA . ASP A 1 102 ? 2.295 -9.203 1.245 1.00 91.44 102 ASP A CA 1
ATOM 807 C C . ASP A 1 102 ? 2.585 -8.392 2.507 1.00 91.44 102 ASP A C 1
ATOM 809 O O . ASP A 1 102 ? 3.636 -8.515 3.146 1.00 91.44 102 ASP A O 1
ATOM 813 N N . PHE A 1 103 ? 1.625 -7.546 2.855 1.00 89.50 103 PHE A N 1
ATOM 814 C CA . PHE A 1 103 ? 1.622 -6.717 4.044 1.00 89.50 103 PHE A CA 1
ATOM 815 C C . PHE A 1 103 ? 0.439 -7.087 4.923 1.00 89.50 103 PHE A C 1
ATOM 817 O O . PHE A 1 103 ? -0.643 -7.423 4.443 1.00 89.50 103 PHE A O 1
ATOM 824 N N . ASN A 1 104 ? 0.662 -6.998 6.230 1.00 89.88 104 ASN A N 1
ATOM 825 C CA . ASN A 1 104 ? -0.364 -7.179 7.239 1.00 89.88 104 ASN A CA 1
ATOM 826 C C . ASN A 1 104 ? -0.202 -6.076 8.290 1.00 89.88 104 ASN A C 1
ATOM 828 O O . ASN A 1 104 ? 0.756 -6.072 9.065 1.00 89.88 104 ASN A O 1
ATOM 832 N N . LEU A 1 105 ? -1.106 -5.102 8.251 1.00 86.00 105 LEU A N 1
ATOM 833 C CA . LEU A 1 105 ? -1.145 -3.965 9.155 1.00 86.00 105 LEU A CA 1
ATOM 834 C C . LEU A 1 105 ? -2.173 -4.214 10.248 1.00 86.00 105 LEU A C 1
ATOM 836 O O . LEU A 1 105 ? -3.350 -4.420 9.958 1.00 86.00 105 LEU A O 1
ATOM 840 N N . LYS A 1 106 ? -1.752 -4.099 11.509 1.00 84.06 106 LYS A N 1
ATOM 841 C CA . LYS A 1 106 ? -2.693 -4.052 12.629 1.00 84.06 106 LYS A CA 1
ATOM 842 C C . LYS A 1 106 ? -3.529 -2.776 12.538 1.00 84.06 106 LYS A C 1
ATOM 844 O O . LYS A 1 106 ? -2.983 -1.673 12.473 1.00 84.06 106 LYS A O 1
ATOM 849 N N . VAL A 1 107 ? -4.844 -2.943 12.547 1.00 77.50 107 VAL A N 1
ATOM 850 C CA . VAL A 1 107 ? -5.827 -1.861 12.561 1.00 77.50 107 VAL A CA 1
ATOM 851 C C . VAL A 1 107 ? -6.657 -1.973 13.828 1.00 77.50 107 VAL A C 1
ATOM 853 O O . VAL A 1 107 ? -7.349 -2.968 14.052 1.00 77.50 107 VAL A O 1
ATOM 856 N N . ASP A 1 108 ? -6.558 -0.948 14.665 1.00 69.50 108 ASP A N 1
ATOM 857 C CA . ASP A 1 108 ? -7.292 -0.875 15.919 1.00 69.50 108 ASP A CA 1
ATOM 858 C C . ASP A 1 108 ? -8.735 -0.480 15.576 1.00 69.50 108 ASP A C 1
ATOM 860 O O . ASP A 1 108 ? -8.983 0.502 14.878 1.00 69.50 108 ASP A O 1
ATOM 864 N N . GLY A 1 109 ? -9.671 -1.361 15.928 1.00 57.69 109 GLY A N 1
ATOM 865 C CA . GLY A 1 109 ? -11.004 -1.411 15.333 1.00 57.69 109 GLY A CA 1
ATOM 866 C C . GLY A 1 109 ? -12.111 -0.696 16.091 1.00 57.69 109 GLY A C 1
ATOM 867 O O . GLY A 1 109 ? -13.228 -0.721 15.605 1.00 57.69 109 GLY A O 1
ATOM 868 N N . ASP A 1 110 ? -11.838 -0.094 17.247 1.00 62.62 110 ASP A N 1
ATOM 869 C CA . ASP A 1 110 ? -12.906 0.404 18.114 1.00 62.62 110 ASP A CA 1
ATOM 870 C C . ASP A 1 110 ? -13.013 1.927 18.044 1.00 62.62 110 ASP A C 1
ATOM 872 O O . ASP A 1 110 ? -12.407 2.670 18.819 1.00 62.62 110 ASP A O 1
ATOM 876 N N . CYS A 1 111 ? -13.822 2.382 17.091 1.00 61.38 111 CYS A N 1
ATOM 877 C CA . CYS A 1 111 ? -14.438 3.699 17.125 1.00 61.38 111 CYS A CA 1
ATOM 878 C C . CYS A 1 111 ? -15.532 3.657 18.202 1.00 61.38 111 CYS A C 1
ATOM 880 O O . CYS A 1 111 ? -16.604 3.110 17.950 1.00 61.38 111 CYS A O 1
ATOM 882 N N . LYS A 1 112 ? -15.235 4.122 19.419 1.00 58.75 112 LYS A N 1
ATOM 883 C CA . LYS A 1 112 ? -16.264 4.285 20.458 1.00 58.75 112 LYS A CA 1
ATOM 884 C C . LYS A 1 112 ? -17.279 5.353 20.072 1.00 58.75 112 LYS A C 1
ATOM 886 O O . LYS A 1 112 ? -16.847 6.369 19.483 1.00 58.75 112 LYS A O 1
#

Mean predicted aligned error: 12.34 Å

pLDDT: mean 70.3, std 16.44, range [35.81, 91.44]